Protein AF-A0A7X6QZP0-F1 (afdb_monomer_lite)

Structure (mmCIF, N/CA/C/O backbone):
data_AF-A0A7X6QZP0-F1
#
_entry.id   AF-A0A7X6QZP0-F1
#
loop_
_atom_site.group_PDB
_atom_site.id
_atom_site.type_symbol
_atom_site.label_atom_id
_atom_site.label_alt_id
_atom_site.label_comp_id
_atom_site.label_asym_id
_atom_site.label_entity_id
_atom_site.label_seq_id
_atom_site.pdbx_PDB_ins_code
_atom_site.Cartn_x
_atom_site.Cartn_y
_atom_site.Cartn_z
_atom_site.occupancy
_atom_site.B_iso_or_equiv
_atom_site.auth_seq_id
_atom_site.auth_comp_id
_atom_site.auth_asym_id
_atom_site.auth_atom_id
_atom_site.pdbx_PDB_model_num
ATOM 1 N N . MET A 1 1 ? -2.035 0.392 -8.552 1.00 92.75 1 MET A N 1
ATOM 2 C CA . MET A 1 1 ? -1.305 1.267 -7.617 1.00 92.75 1 MET A CA 1
ATOM 3 C C . MET A 1 1 ? 0.081 0.714 -7.323 1.00 92.75 1 MET A C 1
ATOM 5 O O . MET A 1 1 ? 0.259 -0.505 -7.318 1.00 92.75 1 MET A O 1
ATOM 9 N N . THR A 1 2 ? 1.063 1.589 -7.137 1.00 94.81 2 THR A N 1
ATOM 10 C CA . THR A 1 2 ? 2.437 1.268 -6.725 1.00 94.81 2 THR A CA 1
ATOM 11 C C . THR A 1 2 ? 2.535 1.135 -5.198 1.00 94.81 2 THR A C 1
ATOM 13 O O . THR A 1 2 ? 1.661 1.629 -4.486 1.00 94.81 2 THR A O 1
ATOM 16 N N . PRO A 1 3 ? 3.593 0.505 -4.653 1.00 93.56 3 PRO A N 1
ATOM 17 C CA . PRO A 1 3 ? 3.795 0.444 -3.203 1.00 93.56 3 PRO A CA 1
ATOM 18 C C . PRO A 1 3 ? 3.865 1.821 -2.527 1.00 93.56 3 PRO A C 1
ATOM 20 O O . PRO A 1 3 ? 3.434 1.947 -1.387 1.00 93.56 3 PRO A O 1
ATOM 23 N N . ALA A 1 4 ? 4.392 2.837 -3.221 1.00 95.31 4 ALA A N 1
ATOM 24 C CA . ALA A 1 4 ? 4.500 4.201 -2.706 1.00 95.31 4 ALA A CA 1
ATOM 25 C C . ALA A 1 4 ? 3.132 4.897 -2.617 1.00 95.31 4 ALA A C 1
ATOM 27 O O . ALA A 1 4 ? 2.837 5.541 -1.617 1.00 95.31 4 ALA A O 1
ATOM 28 N N . GLU A 1 5 ? 2.271 4.715 -3.620 1.00 95.12 5 GLU A N 1
ATOM 29 C CA . GLU A 1 5 ? 0.908 5.261 -3.591 1.00 95.12 5 GLU A CA 1
ATOM 30 C C . GLU A 1 5 ? 0.084 4.643 -2.459 1.00 95.12 5 GLU A C 1
ATOM 32 O O . GLU A 1 5 ? -0.583 5.351 -1.713 1.00 95.12 5 GLU A O 1
ATOM 37 N N . VAL A 1 6 ? 0.171 3.323 -2.285 1.00 95.56 6 VAL A N 1
ATOM 38 C CA . VAL A 1 6 ? -0.517 2.628 -1.188 1.00 95.56 6 VAL A CA 1
ATOM 39 C C . VAL A 1 6 ? 0.012 3.095 0.169 1.00 95.56 6 VAL A C 1
ATOM 41 O O . VAL A 1 6 ? -0.761 3.353 1.084 1.00 95.56 6 VAL A O 1
ATOM 44 N N . ALA A 1 7 ? 1.327 3.269 0.291 1.00 96.00 7 ALA A N 1
ATOM 45 C CA . ALA A 1 7 ? 1.956 3.831 1.481 1.00 96.00 7 ALA A CA 1
ATOM 46 C C . ALA A 1 7 ? 1.407 5.223 1.831 1.00 96.00 7 ALA A C 1
ATOM 48 O O . ALA A 1 7 ? 1.072 5.461 2.989 1.00 96.00 7 ALA A O 1
ATOM 49 N N . ALA A 1 8 ? 1.248 6.102 0.838 1.00 95.31 8 ALA A N 1
ATOM 50 C CA . ALA A 1 8 ? 0.666 7.427 1.034 1.00 95.31 8 ALA A CA 1
ATOM 51 C C . ALA A 1 8 ? -0.795 7.362 1.512 1.00 95.31 8 ALA A C 1
ATOM 53 O O . ALA A 1 8 ? -1.174 8.117 2.401 1.00 95.31 8 ALA A O 1
ATOM 54 N N . VAL A 1 9 ? -1.594 6.430 0.981 1.00 93.38 9 VAL A N 1
ATOM 55 C CA . VAL A 1 9 ? -2.999 6.232 1.386 1.00 93.38 9 VAL A CA 1
ATOM 56 C C . VAL A 1 9 ? -3.116 5.788 2.847 1.00 93.38 9 VAL A C 1
ATOM 58 O O . VAL A 1 9 ? -3.960 6.296 3.580 1.00 93.38 9 VAL A O 1
ATOM 61 N N . PHE A 1 10 ? -2.255 4.869 3.286 1.00 92.19 10 PHE A N 1
ATOM 62 C CA . PHE A 1 10 ? -2.265 4.351 4.659 1.00 92.19 10 PHE A CA 1
ATOM 63 C C . PHE A 1 10 ? -1.411 5.168 5.644 1.00 92.19 10 PHE A C 1
ATOM 65 O O . PHE A 1 10 ? -1.409 4.862 6.834 1.00 92.19 10 PHE A O 1
ATOM 72 N N . GLY A 1 11 ? -0.656 6.168 5.179 1.00 94.31 11 GLY A N 1
ATOM 73 C CA . GLY A 1 11 ? 0.285 6.925 6.013 1.00 94.31 11 GLY A CA 1
ATOM 74 C C . GLY A 1 11 ? 1.455 6.087 6.551 1.00 94.31 11 GLY A C 1
ATOM 75 O O . GLY A 1 11 ? 1.983 6.371 7.623 1.00 94.31 11 GLY A O 1
ATOM 76 N N . VAL A 1 12 ? 1.859 5.033 5.835 1.00 96.19 12 VAL A N 1
ATOM 77 C CA . VAL A 1 12 ? 2.936 4.108 6.240 1.00 96.19 12 VAL A CA 1
ATOM 78 C C . VAL A 1 12 ? 4.095 4.126 5.244 1.00 96.19 12 VAL A C 1
ATOM 80 O O . VAL A 1 12 ? 4.019 4.735 4.186 1.00 96.19 12 VAL A O 1
ATOM 83 N N . GLN A 1 13 ? 5.188 3.422 5.544 1.00 97.00 13 GLN A N 1
ATOM 84 C CA . GLN A 1 13 ? 6.297 3.251 4.599 1.00 97.00 13 GLN A CA 1
ATOM 85 C C . GLN A 1 13 ? 6.002 2.153 3.563 1.00 97.00 13 GLN A C 1
ATOM 87 O O . GLN A 1 13 ? 5.419 1.116 3.884 1.00 97.00 13 GLN A O 1
ATOM 92 N N . ALA A 1 14 ? 6.515 2.304 2.337 1.00 95.19 14 ALA A N 1
ATOM 93 C CA . ALA A 1 14 ? 6.356 1.309 1.265 1.00 95.19 14 ALA A CA 1
ATOM 94 C C . ALA A 1 14 ? 6.898 -0.088 1.634 1.00 95.19 14 ALA A C 1
ATOM 96 O O . ALA A 1 14 ? 6.358 -1.104 1.187 1.00 95.19 14 ALA A O 1
ATOM 97 N N . LYS A 1 15 ? 7.927 -0.166 2.494 1.00 95.75 15 LYS A N 1
ATOM 98 C CA . LYS A 1 15 ? 8.441 -1.444 3.019 1.00 95.75 15 LYS A CA 1
ATOM 99 C C . LYS A 1 15 ? 7.386 -2.201 3.834 1.00 95.75 15 LYS A C 1
ATOM 101 O O . LYS A 1 15 ? 7.315 -3.423 3.745 1.00 95.75 15 LYS A O 1
ATOM 106 N N . THR A 1 16 ? 6.550 -1.475 4.578 1.00 96.38 16 THR A N 1
ATOM 107 C CA . THR A 1 16 ? 5.457 -2.028 5.385 1.00 96.38 16 THR A CA 1
ATOM 108 C C . THR A 1 16 ? 4.379 -2.605 4.478 1.00 96.38 16 THR A C 1
ATOM 110 O O . THR A 1 16 ? 3.959 -3.741 4.671 1.00 96.38 16 THR A O 1
ATOM 113 N N . VAL A 1 17 ? 4.026 -1.885 3.410 1.00 95.50 17 VAL A N 1
ATOM 114 C CA . VAL A 1 17 ? 3.098 -2.375 2.378 1.00 95.50 17 VAL A CA 1
ATOM 115 C C . VAL A 1 17 ? 3.633 -3.653 1.720 1.00 95.50 17 VAL A C 1
ATOM 117 O O . VAL A 1 17 ? 2.912 -4.636 1.564 1.00 95.50 17 VAL A O 1
ATOM 120 N N . ALA A 1 18 ? 4.927 -3.690 1.383 1.00 92.88 18 ALA A N 1
ATOM 121 C CA . ALA A 1 18 ? 5.561 -4.889 0.836 1.00 92.88 18 ALA A CA 1
ATOM 122 C C . ALA A 1 18 ? 5.570 -6.068 1.829 1.00 92.88 18 ALA A C 1
ATOM 124 O O . ALA A 1 18 ? 5.472 -7.219 1.399 1.00 92.88 18 ALA A O 1
ATOM 125 N N . ALA A 1 19 ? 5.681 -5.801 3.134 1.00 95.00 19 ALA A N 1
ATOM 126 C CA . ALA A 1 19 ? 5.574 -6.818 4.176 1.00 95.00 19 ALA A CA 1
ATOM 127 C C . ALA A 1 19 ? 4.143 -7.365 4.294 1.00 95.00 19 ALA A C 1
ATOM 129 O O . ALA A 1 19 ? 3.975 -8.579 4.361 1.00 95.00 19 ALA A O 1
ATOM 130 N N . TRP A 1 20 ? 3.112 -6.517 4.219 1.00 94.88 20 TRP A N 1
ATOM 131 C CA . TRP A 1 20 ? 1.711 -6.960 4.189 1.00 94.88 20 TRP A CA 1
ATOM 132 C C . TRP A 1 20 ? 1.407 -7.848 2.987 1.00 94.88 20 TRP A C 1
ATOM 134 O O . TRP A 1 20 ? 0.783 -8.892 3.148 1.00 94.88 20 TRP A O 1
AT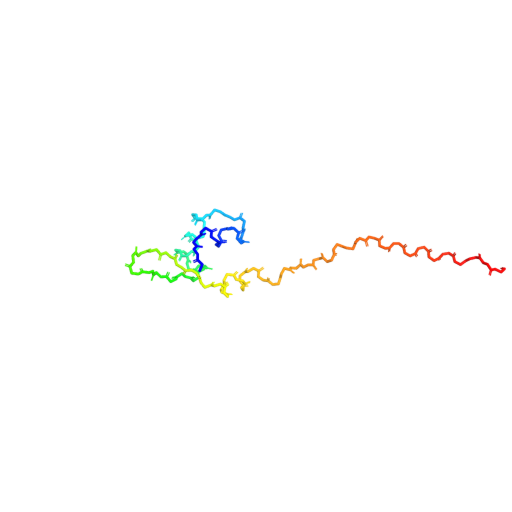OM 144 N N . ALA A 1 21 ? 1.931 -7.493 1.813 1.00 94.19 21 ALA A N 1
ATOM 145 C CA . ALA A 1 21 ? 1.812 -8.318 0.617 1.00 94.19 21 ALA A CA 1
ATOM 146 C C . ALA A 1 21 ? 2.492 -9.691 0.765 1.00 94.19 21 ALA A C 1
ATOM 148 O O . ALA A 1 21 ? 2.001 -10.688 0.249 1.00 94.19 21 ALA A O 1
ATOM 149 N N . ARG A 1 22 ? 3.635 -9.767 1.461 1.00 92.75 22 ARG A N 1
ATOM 150 C CA . ARG A 1 22 ? 4.305 -11.047 1.766 1.00 92.75 22 ARG A CA 1
ATOM 151 C C . ARG A 1 22 ? 3.530 -11.877 2.787 1.00 92.75 22 ARG A C 1
ATOM 153 O O . ARG A 1 22 ? 3.537 -13.094 2.689 1.00 92.75 22 ARG A O 1
ATOM 160 N N . ALA A 1 23 ? 2.882 -11.213 3.738 1.00 94.44 23 ALA A N 1
ATOM 161 C CA . ALA A 1 23 ? 2.076 -11.837 4.779 1.00 94.44 23 ALA A CA 1
ATOM 162 C C . ALA A 1 23 ? 0.650 -12.202 4.319 1.00 94.44 23 ALA A C 1
ATOM 164 O O . ALA A 1 23 ? -0.127 -12.680 5.136 1.00 94.44 23 ALA A O 1
ATOM 165 N N . GLY A 1 24 ? 0.279 -11.935 3.059 1.00 93.19 24 GLY A N 1
ATOM 166 C CA . GLY A 1 24 ? -1.069 -12.205 2.542 1.00 93.19 24 GLY A CA 1
ATOM 167 C C . GLY A 1 24 ? -2.161 -11.284 3.100 1.00 93.19 24 GLY A C 1
ATOM 168 O O . GLY A 1 24 ? -3.338 -11.592 2.996 1.00 93.19 24 GLY A O 1
ATOM 169 N N . ARG A 1 25 ? -1.786 -10.150 3.708 1.00 92.12 25 ARG A N 1
ATOM 170 C CA . ARG A 1 25 ? -2.730 -9.173 4.283 1.00 92.12 25 ARG A CA 1
ATOM 171 C C . ARG A 1 25 ? -3.232 -8.14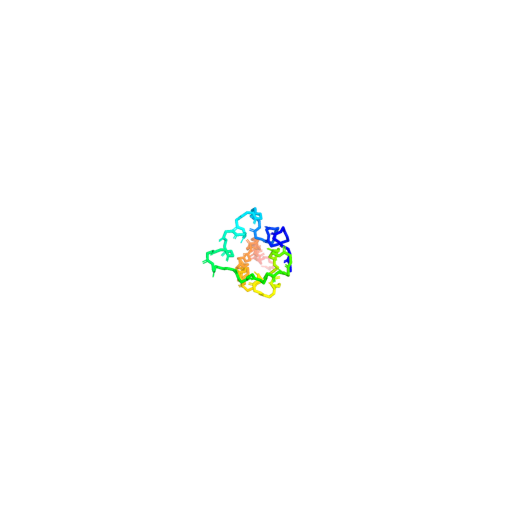2 3.274 1.00 92.12 25 ARG A C 1
ATOM 173 O O . ARG A 1 25 ? -4.143 -7.383 3.580 1.00 92.12 25 ARG A O 1
ATOM 180 N N . LEU A 1 26 ? -2.576 -8.059 2.121 1.00 92.31 26 LEU A N 1
ATOM 181 C CA . LEU A 1 26 ? -2.910 -7.148 1.036 1.00 92.31 26 LEU A CA 1
ATOM 182 C C . LEU A 1 26 ? -2.616 -7.845 -0.290 1.00 92.31 26 LEU A C 1
ATOM 184 O O . LEU A 1 26 ? -1.466 -8.221 -0.542 1.00 92.31 26 LEU A O 1
ATOM 188 N N . ASP A 1 27 ? -3.633 -7.968 -1.137 1.00 93.00 27 ASP A N 1
ATOM 189 C CA . ASP A 1 27 ? -3.494 -8.629 -2.428 1.00 93.00 27 ASP A CA 1
ATOM 190 C C . ASP A 1 27 ? -2.605 -7.823 -3.376 1.00 93.00 27 ASP A C 1
ATOM 192 O O . ASP A 1 27 ? -2.829 -6.645 -3.675 1.00 93.00 27 ASP A O 1
ATOM 196 N N . ALA A 1 28 ? -1.547 -8.482 -3.846 1.00 94.19 28 ALA A N 1
ATOM 197 C CA . ALA A 1 28 ? -0.536 -7.897 -4.707 1.00 94.19 28 ALA A CA 1
ATOM 198 C C . ALA A 1 28 ? -0.379 -8.718 -5.984 1.00 94.19 28 ALA A C 1
ATOM 200 O O . ALA A 1 28 ? 0.046 -9.873 -5.957 1.00 94.19 28 ALA A O 1
ATOM 201 N N . VAL A 1 29 ? -0.614 -8.078 -7.124 1.00 93.62 29 VAL A N 1
ATOM 202 C CA . VAL A 1 29 ? -0.323 -8.638 -8.443 1.00 93.62 29 VAL A CA 1
ATOM 203 C C . VAL A 1 29 ? 1.143 -8.377 -8.769 1.00 93.62 29 VAL A C 1
ATOM 205 O O . VAL A 1 29 ? 1.626 -7.248 -8.649 1.00 93.62 29 VAL A O 1
ATOM 208 N N . ARG A 1 30 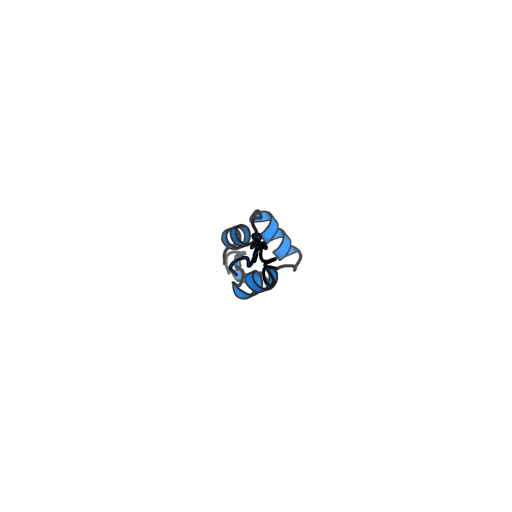? 1.872 -9.413 -9.182 1.00 93.31 30 ARG A N 1
ATOM 209 C CA . ARG A 1 30 ? 3.255 -9.265 -9.649 1.00 93.31 30 ARG A CA 1
ATOM 210 C C . ARG A 1 30 ? 3.262 -8.995 -11.147 1.00 93.31 30 ARG A C 1
ATOM 212 O O . ARG A 1 30 ? 2.587 -9.682 -11.905 1.00 93.31 30 ARG A O 1
ATOM 219 N N . THR A 1 31 ? 4.018 -7.988 -11.567 1.00 92.19 31 THR A N 1
ATOM 220 C CA . THR A 1 31 ? 4.313 -7.774 -12.986 1.00 92.19 31 THR A CA 1
ATOM 221 C C . THR A 1 31 ? 5.363 -8.778 -13.465 1.00 92.19 31 THR A C 1
ATOM 223 O O . THR A 1 31 ? 6.063 -9.380 -12.650 1.00 92.19 31 THR A O 1
ATOM 226 N N . LEU A 1 32 ? 5.526 -8.906 -14.787 1.00 93.38 32 LEU A N 1
ATOM 227 C CA . LEU A 1 32 ? 6.570 -9.745 -15.397 1.00 93.38 32 LEU A CA 1
ATOM 228 C C . LEU A 1 32 ? 7.989 -9.385 -14.907 1.00 93.38 32 LEU A C 1
ATOM 230 O O . LEU A 1 32 ? 8.848 -10.251 -14.825 1.00 93.38 32 LEU A O 1
ATOM 234 N N . GLY A 1 33 ? 8.216 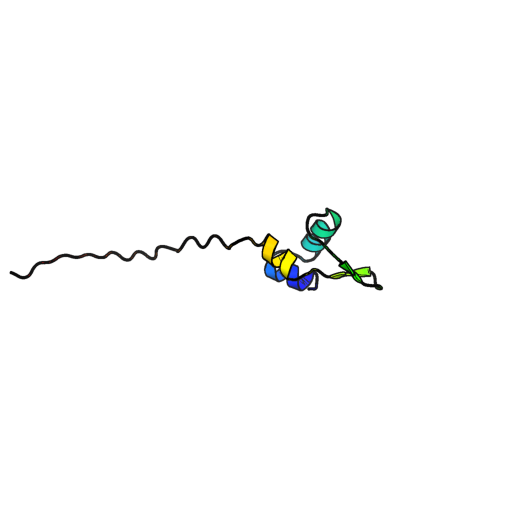-8.126 -14.509 1.00 92.50 33 GLY A N 1
ATOM 235 C CA . GLY A 1 33 ? 9.476 -7.650 -13.918 1.00 92.50 33 GLY A CA 1
ATOM 236 C C . GLY A 1 33 ? 9.586 -7.797 -12.392 1.00 92.50 33 GLY A C 1
ATOM 237 O O . GLY A 1 33 ? 10.472 -7.204 -11.788 1.00 92.50 33 GLY A O 1
ATOM 238 N N . GLY A 1 34 ? 8.667 -8.506 -11.729 1.00 91.00 34 GLY A N 1
ATOM 239 C CA . GLY A 1 34 ? 8.736 -8.791 -10.287 1.00 91.00 34 GLY A CA 1
ATOM 240 C C . GLY A 1 34 ? 8.273 -7.660 -9.358 1.00 91.00 34 GLY A C 1
ATOM 241 O O . GLY A 1 34 ? 8.234 -7.836 -8.137 1.00 91.00 34 GLY A O 1
ATOM 242 N N . HIS A 1 35 ? 7.868 -6.511 -9.900 1.00 90.62 35 HIS A N 1
ATOM 243 C CA . HIS A 1 35 ? 7.301 -5.419 -9.110 1.00 90.62 35 HIS A CA 1
ATOM 244 C C . HIS A 1 35 ? 5.863 -5.731 -8.689 1.00 90.62 35 HIS A C 1
ATOM 246 O O . HIS A 1 35 ? 5.098 -6.358 -9.421 1.00 90.62 35 HIS A O 1
ATOM 252 N N . ARG A 1 36 ? 5.471 -5.251 -7.505 1.00 93.06 36 ARG A N 1
ATOM 253 C CA . ARG A 1 36 ? 4.106 -5.415 -6.993 1.00 93.06 36 ARG A CA 1
ATOM 254 C C . ARG A 1 36 ? 3.204 -4.274 -7.447 1.00 93.06 36 ARG A C 1
ATOM 256 O O . ARG A 1 36 ? 3.602 -3.107 -7.423 1.00 93.06 36 ARG A O 1
ATOM 263 N N . ARG A 1 37 ? 1.975 -4.621 -7.808 1.00 94.88 37 ARG A N 1
ATOM 264 C CA . ARG A 1 37 ? 0.874 -3.711 -8.108 1.00 94.88 37 ARG A CA 1
ATOM 265 C C . ARG A 1 37 ? -0.333 -4.098 -7.266 1.00 94.88 37 ARG A C 1
ATOM 267 O O . ARG A 1 37 ? -0.645 -5.274 -7.129 1.00 94.88 37 ARG A O 1
ATOM 274 N N . TYR A 1 38 ? -1.012 -3.092 -6.741 1.00 94.38 38 TYR A N 1
ATOM 275 C CA . TYR A 1 38 ? -2.191 -3.254 -5.892 1.00 94.38 38 TYR A CA 1
ATOM 276 C C . TYR A 1 38 ? -3.415 -2.721 -6.622 1.00 94.38 38 TYR A C 1
ATOM 278 O O . TYR A 1 38 ? -3.314 -1.694 -7.315 1.00 94.38 38 TYR A O 1
ATOM 286 N N . ARG A 1 39 ? -4.559 -3.395 -6.493 1.00 94.25 39 ARG A N 1
ATOM 287 C CA . ARG A 1 39 ? -5.817 -2.843 -6.995 1.00 94.25 39 ARG A CA 1
ATOM 288 C C . ARG A 1 39 ? -6.272 -1.739 -6.054 1.00 94.25 39 ARG A C 1
ATOM 290 O O . AR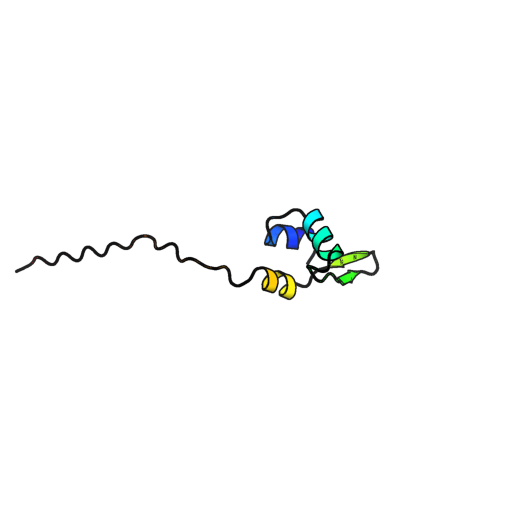G A 1 39 ? -6.147 -1.846 -4.840 1.00 94.25 39 ARG A O 1
ATOM 297 N N . ARG A 1 40 ? -6.788 -0.665 -6.643 1.00 92.69 40 ARG A N 1
ATOM 298 C CA . ARG A 1 40 ? -7.285 0.484 -5.888 1.00 92.69 40 ARG A CA 1
ATOM 299 C C . ARG A 1 40 ? -8.452 0.085 -4.979 1.00 92.69 40 ARG A C 1
ATOM 301 O O . ARG A 1 40 ? -8.431 0.417 -3.805 1.00 92.69 40 ARG A O 1
ATOM 308 N N . SER A 1 41 ? -9.385 -0.707 -5.503 1.00 91.38 41 SER A N 1
ATOM 309 C CA . SER A 1 41 ? -10.557 -1.186 -4.764 1.00 91.38 41 SER A CA 1
ATOM 310 C C . SER A 1 41 ? -10.197 -2.008 -3.525 1.00 91.38 41 SER A C 1
ATOM 312 O O . SER A 1 41 ? -10.842 -1.857 -2.497 1.00 91.38 41 SER A O 1
ATOM 314 N N . ASP A 1 42 ? -9.161 -2.849 -3.579 1.00 90.56 42 ASP A N 1
ATOM 315 C CA . ASP A 1 42 ? -8.740 -3.658 -2.421 1.00 90.56 42 ASP A CA 1
ATOM 316 C C . ASP A 1 42 ? -8.130 -2.770 -1.324 1.00 90.56 42 ASP A C 1
ATOM 318 O O . ASP A 1 42 ? -8.396 -2.941 -0.137 1.00 90.56 42 ASP A O 1
ATOM 322 N N . VAL A 1 43 ? -7.350 -1.765 -1.735 1.00 91.44 43 VAL A N 1
ATOM 323 C CA . VAL A 1 43 ? -6.752 -0.760 -0.844 1.00 91.44 43 VAL A CA 1
ATOM 324 C C . VAL A 1 43 ? -7.826 0.106 -0.179 1.00 91.44 43 VAL A C 1
ATOM 326 O O . VAL A 1 43 ? -7.754 0.357 1.020 1.00 91.44 43 VAL A O 1
ATOM 329 N N . GLU A 1 44 ? -8.830 0.540 -0.939 1.00 89.75 44 GLU A N 1
ATOM 330 C CA . GLU A 1 44 ? -9.945 1.350 -0.438 1.00 89.75 44 GLU A CA 1
ATOM 331 C C . GLU A 1 44 ? -10.859 0.552 0.504 1.00 89.75 44 GLU A C 1
ATOM 333 O O . GLU A 1 44 ? -11.259 1.073 1.542 1.00 89.75 44 GLU A O 1
ATOM 338 N N . GLN A 1 45 ? -11.124 -0.727 0.215 1.00 88.94 45 GLN A N 1
ATOM 339 C CA . GLN A 1 45 ? -11.887 -1.608 1.111 1.00 88.94 45 GLN A CA 1
ATOM 340 C C . GLN A 1 45 ? -11.201 -1.789 2.471 1.00 88.94 45 GLN A C 1
ATOM 342 O O . GLN A 1 45 ? -11.863 -1.782 3.507 1.00 88.94 45 GLN A O 1
ATOM 347 N N . LEU A 1 46 ? -9.870 -1.897 2.483 1.00 86.19 46 LEU A N 1
ATOM 348 C CA . LEU A 1 46 ? -9.073 -2.009 3.708 1.00 86.19 46 LEU A CA 1
ATOM 349 C C . LEU A 1 46 ? -9.049 -0.730 4.554 1.00 86.19 46 LEU A C 1
ATOM 351 O O . LEU A 1 46 ? -8.776 -0.812 5.751 1.00 86.19 46 LEU A O 1
ATOM 355 N N . LEU A 1 47 ? -9.327 0.439 3.968 1.00 84.25 47 LEU A N 1
ATOM 356 C CA . LEU A 1 47 ? -9.465 1.684 4.730 1.00 84.25 47 LEU A CA 1
ATOM 357 C C . LEU A 1 47 ? -10.729 1.687 5.607 1.00 84.25 47 LEU A C 1
ATOM 359 O O . LEU A 1 47 ? -10.804 2.463 6.561 1.00 84.25 47 LEU A O 1
ATOM 363 N N . GLY A 1 48 ? -11.701 0.824 5.286 1.00 75.94 48 GLY A N 1
ATOM 364 C CA . GLY A 1 48 ? -13.037 0.837 5.867 1.00 75.94 48 GLY A CA 1
ATOM 365 C C . GLY A 1 48 ? -13.787 2.146 5.580 1.00 75.94 48 GLY A C 1
ATOM 366 O O . GLY A 1 48 ? -13.220 3.111 5.055 1.00 75.94 48 GLY A O 1
ATOM 367 N N . PRO A 1 49 ? -15.080 2.240 5.937 1.00 64.00 49 PRO A N 1
ATOM 368 C CA . PRO A 1 49 ? -15.685 3.547 6.106 1.00 64.00 49 PRO A CA 1
ATOM 369 C C . PRO A 1 49 ? -14.852 4.279 7.157 1.00 64.00 49 PRO A C 1
ATOM 371 O O . PRO A 1 49 ? -14.728 3.816 8.293 1.00 64.00 49 PRO A O 1
ATOM 374 N N . ARG A 1 50 ? -14.252 5.413 6.775 1.00 59.69 50 ARG A N 1
ATOM 375 C CA . ARG A 1 50 ? -13.681 6.356 7.735 1.00 59.69 50 ARG A CA 1
ATOM 376 C C . ARG A 1 50 ? -14.791 6.592 8.746 1.00 59.69 50 ARG A C 1
ATOM 378 O O . ARG A 1 50 ? -15.807 7.174 8.375 1.00 59.69 50 ARG A O 1
ATOM 385 N N . SER A 1 51 ? -14.638 6.073 9.967 1.00 56.88 51 SER A N 1
ATOM 386 C CA . SER A 1 51 ? -15.539 6.390 11.068 1.00 56.88 51 SER A CA 1
ATOM 387 C C . SER A 1 51 ? -15.369 7.880 11.296 1.00 56.88 51 SER A C 1
ATOM 389 O O . SER A 1 51 ? -14.469 8.350 11.993 1.00 56.88 51 SER A O 1
ATOM 391 N N . MET A 1 52 ? -16.147 8.642 10.538 1.00 53.69 52 MET A N 1
ATOM 392 C CA . MET A 1 52 ? -16.318 10.052 10.717 1.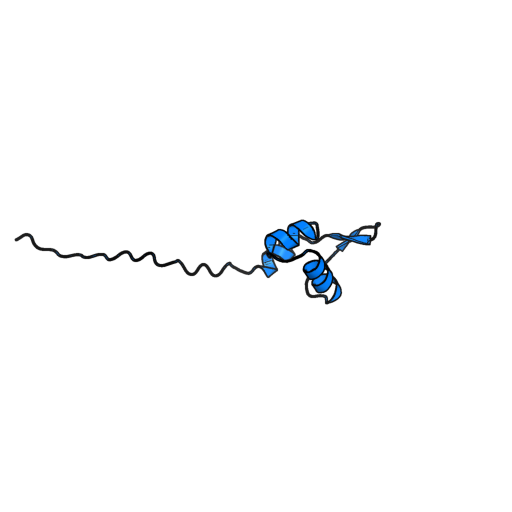00 53.69 52 MET A CA 1
ATOM 393 C C . MET A 1 52 ? -17.120 10.120 11.995 1.00 53.69 52 MET A C 1
ATOM 395 O O . MET A 1 52 ? -18.341 10.082 11.967 1.00 53.69 52 MET A O 1
ATOM 399 N N . VAL A 1 53 ? -16.418 10.154 13.126 1.00 60.91 53 VAL A N 1
ATOM 400 C CA . VAL A 1 53 ? -16.954 10.840 14.289 1.00 60.91 53 VAL A CA 1
ATOM 401 C C . VAL A 1 53 ? -17.181 12.253 13.761 1.00 60.91 53 VAL A C 1
ATOM 403 O O . VAL A 1 53 ? -16.181 12.920 13.453 1.00 60.91 53 VAL A O 1
ATOM 406 N N . PRO A 1 54 ? -18.434 12.697 13.521 1.00 59.91 54 PRO A N 1
ATOM 407 C CA . PRO A 1 54 ? -18.641 14.110 13.302 1.00 59.91 54 PRO A CA 1
ATOM 408 C C . PRO A 1 54 ? -18.035 14.743 14.543 1.00 59.91 54 PRO A C 1
ATOM 410 O O . PRO A 1 54 ? -18.425 14.425 15.667 1.00 59.91 54 PRO A O 1
ATOM 413 N N . ARG A 1 55 ? -16.984 15.544 14.366 1.00 58.47 55 ARG A N 1
ATOM 414 C CA . ARG A 1 55 ? -16.606 16.447 15.436 1.00 58.47 55 ARG A CA 1
ATOM 415 C C . ARG A 1 55 ? -17.855 17.288 15.618 1.00 58.47 55 ARG A C 1
ATOM 417 O O . ARG A 1 55 ? -18.174 18.081 14.738 1.00 58.47 55 ARG A O 1
ATOM 424 N N . SER A 1 56 ? -18.611 17.002 16.672 1.00 53.84 56 SER A N 1
ATOM 425 C CA . SER A 1 56 ? -19.623 17.897 17.191 1.00 53.84 56 SER A CA 1
ATOM 426 C C . SER A 1 56 ? -18.858 19.144 17.595 1.00 53.84 56 SER A C 1
ATOM 428 O O . SER A 1 56 ? -18.403 19.270 18.727 1.00 53.84 56 SER A O 1
ATOM 430 N N . ASP A 1 57 ? -18.602 20.005 16.615 1.00 59.66 57 ASP A N 1
ATOM 431 C CA . ASP A 1 57 ? -18.395 21.404 16.889 1.00 59.66 57 ASP A CA 1
ATOM 432 C C . ASP A 1 57 ? -19.686 21.850 17.564 1.00 59.66 57 ASP A C 1
ATOM 434 O O . ASP A 1 57 ? -20.794 21.658 17.054 1.00 59.66 57 ASP A O 1
ATOM 438 N N . THR A 1 58 ? -19.521 22.241 18.814 1.00 63.25 58 THR A N 1
ATOM 439 C CA . THR A 1 58 ? -20.566 22.529 19.772 1.00 63.25 58 THR A CA 1
ATOM 440 C C . THR A 1 58 ? -21.437 23.667 19.251 1.00 63.25 58 THR A C 1
ATOM 442 O O . THR A 1 58 ? -21.215 24.831 19.570 1.00 63.25 58 THR A O 1
ATOM 445 N N . ALA A 1 59 ? -22.484 23.347 18.495 1.00 59.12 59 ALA A N 1
ATOM 446 C CA . ALA A 1 59 ? -23.636 24.224 18.426 1.00 59.12 59 ALA A CA 1
ATOM 447 C C . ALA A 1 59 ? -24.268 24.212 19.824 1.00 59.12 59 ALA A C 1
ATOM 449 O O . ALA A 1 59 ? -24.928 23.250 20.209 1.00 59.12 59 ALA A O 1
ATOM 450 N N . VAL A 1 60 ? -24.016 25.261 20.607 1.00 63.34 60 VAL A N 1
ATOM 451 C CA . VAL A 1 60 ? -24.857 25.620 21.750 1.00 63.34 60 VAL A CA 1
ATOM 452 C C . VAL A 1 60 ? -26.044 26.394 21.175 1.00 63.34 60 VAL A C 1
ATOM 454 O O . VAL A 1 60 ? -25.872 27.566 20.837 1.00 63.34 60 VAL A O 1
ATOM 457 N N . PRO A 1 61 ? -27.256 25.824 21.046 1.00 59.59 61 PRO A N 1
ATOM 458 C CA . PRO A 1 61 ? -28.428 26.653 20.875 1.00 59.59 61 PRO A CA 1
ATOM 459 C C . PRO A 1 61 ? -28.806 27.161 22.267 1.00 59.59 61 PRO A C 1
ATOM 461 O O . PRO A 1 61 ? -29.604 26.548 22.972 1.00 59.59 61 PRO A O 1
ATOM 464 N N . THR A 1 62 ? -28.242 28.295 22.688 1.00 68.44 62 THR A N 1
ATOM 465 C CA . THR A 1 62 ? -28.867 29.076 23.763 1.00 68.44 62 THR A CA 1
ATOM 466 C C . THR A 1 62 ? -30.106 29.722 23.160 1.00 68.44 62 THR A C 1
ATOM 468 O O . THR A 1 62 ? -30.095 30.878 22.746 1.00 68.44 62 THR A O 1
ATOM 471 N N . GLN A 1 63 ? -31.191 28.956 23.075 1.00 64.19 63 GLN A N 1
ATOM 472 C CA . GLN A 1 63 ? -32.518 29.540 22.990 1.00 64.19 63 GLN A CA 1
ATOM 473 C C . GLN A 1 63 ? -32.864 30.060 24.385 1.00 64.19 63 GLN A C 1
ATOM 475 O O . GLN A 1 63 ? -33.352 29.328 25.241 1.00 64.19 63 GLN A O 1
ATOM 480 N N . ARG A 1 64 ? -32.568 31.336 24.632 1.00 61.22 64 ARG A N 1
ATOM 481 C CA . ARG A 1 64 ? -33.271 32.115 25.652 1.00 61.22 64 ARG A CA 1
ATOM 482 C C . ARG A 1 64 ? -34.213 33.069 24.940 1.00 61.22 64 ARG A C 1
ATOM 484 O O . ARG A 1 64 ? -33.836 34.161 24.537 1.00 61.22 64 ARG A O 1
ATOM 491 N N . THR A 1 65 ? -35.441 32.596 24.788 1.00 61.84 65 THR A N 1
ATOM 492 C CA . THR A 1 65 ? -36.644 33.409 24.640 1.00 61.84 65 THR A CA 1
ATOM 493 C C . THR A 1 65 ? -36.740 34.368 25.827 1.00 61.84 65 THR A C 1
ATOM 495 O O . THR A 1 65 ? -36.788 33.909 26.966 1.00 61.84 65 THR A O 1
ATOM 498 N N . GLN A 1 66 ? -36.774 35.678 25.582 1.00 56.19 66 GLN A N 1
ATOM 499 C CA . GLN A 1 66 ? -37.393 36.638 26.499 1.00 56.19 66 GLN A CA 1
ATOM 500 C C . GLN A 1 66 ? -37.788 37.884 25.698 1.00 56.19 66 GLN A C 1
ATOM 502 O O . GLN A 1 66 ? -36.940 38.675 25.294 1.00 56.19 66 GLN A O 1
ATOM 507 N N . GLY A 1 67 ? -39.082 38.005 25.442 1.00 67.56 67 GLY A N 1
ATOM 508 C CA . GLY A 1 67 ? -39.712 39.102 24.728 1.00 67.56 67 GLY A CA 1
ATOM 509 C C . GLY A 1 67 ? -41.219 38.913 24.808 1.00 67.56 67 GLY A C 1
ATOM 510 O O . GLY A 1 67 ? -41.806 38.496 23.820 1.00 67.56 67 GLY A O 1
ATOM 511 N N . ASP A 1 68 ? -41.760 39.072 26.018 1.00 53.22 68 ASP A N 1
ATOM 512 C CA . ASP A 1 68 ? -43.064 39.676 26.344 1.00 53.22 68 ASP A CA 1
ATOM 513 C C . ASP A 1 68 ? -43.122 39.887 27.869 1.00 53.22 68 ASP A C 1
ATOM 515 O O . ASP A 1 68 ? -42.786 38.920 28.601 1.00 53.22 68 ASP A O 1
#

Organism: NCBI:txid264297

Radius of gyration: 21.9 Å; chains: 1; bounding box: 52×52×42 Å

pLDDT: mean 83.27, std 15.31, range [53.22, 97.0]

Sequence (68 aa):
MTPAEVAAVFGVQAKTVAAWARAGRLDAVRTLGGHRRYRRSDVEQLLGPRSMVPRSDTAVPTQRTQGD

Secondary structure (DSSP, 8-state):
--HHHHHHHHTS-HHHHHHHHHTTSS--EEPTTS-EE--HHHHHHHT-S-------------------

InterPro domains:
  IPR000551 MerR-type HTH domain [PS50937] (1-44)
  IPR009061 Putative DNA-binding domain superfamily [SSF46955] (1-53)
  IPR010093 SinI-like, DNA-binding domain [TIGR01764] (1-47)
  IPR041657 Helix-turn-helix domain, group 17 [PF12728] (1-47)
  IPR048048 Transcriptional regulator BldC-like [NF033787] (1-47)

Foldseek 3Di:
DALVVLCVVVVHDSVVVVVCCVVVNFPWDADPVRGTDHDPVRSVVVVPPPPCPPPCPDPPPPPDDDDD